Protein AF-A0A4U5PI74-F1 (afdb_monomer_lite)

Radius of gyration: 20.32 Å; chains: 1; bounding box: 25×35×67 Å

pLDDT: mean 75.44, std 13.15, range [41.44, 87.94]

Sequence (74 aa):
MKTLTFLCLLCVIATLGYAGCGTATICNFGCCPFPFATCCKGWKACCPHGMTCDGIAKKCFNTEKFEAVDMFFA

Organism: Steinernema carpocapsae (NCBI:txid34508)

Structure (mmCIF, N/CA/C/O backbone):
data_AF-A0A4U5PI74-F1
#
_entry.id   AF-A0A4U5PI74-F1
#
loop_
_atom_site.group_PDB
_atom_site.id
_atom_site.type_symbol
_atom_site.label_atom_id
_atom_site.label_alt_id
_atom_site.label_comp_id
_atom_site.label_asym_id
_atom_site.label_entity_id
_atom_site.label_seq_id
_atom_site.pdbx_PDB_ins_code
_atom_site.Cartn_x
_atom_site.Cartn_y
_atom_site.Cartn_z
_atom_site.occupancy
_atom_site.B_iso_or_equiv
_atom_site.auth_seq_id
_atom_site.auth_comp_id
_atom_site.auth_asym_id
_atom_site.auth_atom_id
_atom_site.pdbx_PDB_model_num
ATOM 1 N N . MET A 1 1 ? -11.700 -9.325 43.035 1.00 62.84 1 MET A N 1
ATOM 2 C CA . MET A 1 1 ? -12.019 -7.982 42.489 1.00 62.84 1 MET A CA 1
ATOM 3 C C . MET A 1 1 ? -11.116 -7.586 41.315 1.00 62.84 1 MET A C 1
ATOM 5 O O . MET A 1 1 ? -11.636 -7.101 40.328 1.00 62.84 1 MET A O 1
ATOM 9 N N . LYS A 1 2 ? -9.796 -7.835 41.374 1.00 71.62 2 LYS A N 1
ATOM 10 C CA . LYS A 1 2 ? -8.813 -7.460 40.330 1.00 71.62 2 LYS A CA 1
ATOM 11 C C . LYS A 1 2 ? -8.972 -8.184 38.978 1.00 71.62 2 LYS A C 1
ATOM 13 O O . LYS A 1 2 ? -8.689 -7.602 37.940 1.00 71.62 2 LYS A O 1
ATOM 18 N N . THR A 1 3 ? -9.455 -9.427 38.978 1.00 75.88 3 THR A N 1
ATOM 19 C CA . THR A 1 3 ? -9.591 -10.268 37.771 1.00 75.88 3 THR A CA 1
ATOM 20 C C . THR A 1 3 ? -10.553 -9.681 36.736 1.00 75.88 3 THR A C 1
ATOM 22 O O . THR A 1 3 ? -10.291 -9.753 35.541 1.00 75.88 3 THR A O 1
ATOM 25 N N . LEU A 1 4 ? -11.636 -9.042 37.193 1.00 80.25 4 LEU A N 1
ATOM 26 C CA . LEU A 1 4 ? -12.633 -8.413 36.321 1.00 80.25 4 LEU A CA 1
ATOM 27 C C . LEU A 1 4 ? -12.079 -7.146 35.650 1.00 80.25 4 LEU A C 1
ATOM 29 O O . LEU A 1 4 ? -12.358 -6.884 34.484 1.00 80.25 4 LEU A O 1
ATOM 33 N N . THR A 1 5 ? -11.243 -6.392 36.368 1.00 83.25 5 THR A N 1
ATOM 34 C CA . THR A 1 5 ? -10.582 -5.188 35.852 1.00 83.25 5 THR A CA 1
ATOM 35 C C . THR A 1 5 ? -9.570 -5.531 34.758 1.00 83.25 5 THR A C 1
ATOM 37 O O . THR A 1 5 ? -9.535 -4.855 33.735 1.00 83.25 5 THR A O 1
ATOM 40 N N . PHE A 1 6 ? -8.802 -6.616 34.927 1.00 86.81 6 PHE A N 1
ATOM 41 C CA . PHE A 1 6 ? -7.886 -7.126 33.899 1.00 86.81 6 PHE A CA 1
ATOM 42 C C . PHE A 1 6 ? -8.620 -7.619 32.649 1.00 86.81 6 PHE A C 1
ATOM 44 O O . PHE A 1 6 ? -8.195 -7.310 31.538 1.00 86.81 6 PHE A O 1
ATOM 51 N N . LEU A 1 7 ? -9.736 -8.336 32.820 1.00 87.75 7 LEU A N 1
ATOM 52 C CA . LEU A 1 7 ? -10.560 -8.788 31.696 1.00 87.75 7 LEU A CA 1
ATOM 53 C C . LEU A 1 7 ? -11.085 -7.601 30.875 1.00 87.75 7 LEU A C 1
ATOM 55 O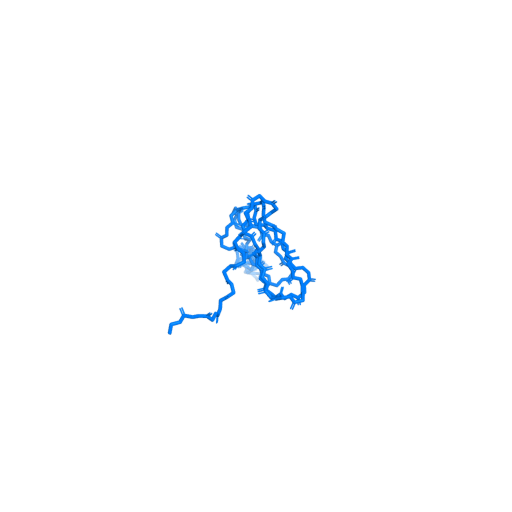 O . LEU A 1 7 ? -11.022 -7.609 29.651 1.00 87.75 7 LEU A O 1
ATOM 59 N N . CYS A 1 8 ? -11.553 -6.557 31.563 1.00 84.62 8 CYS A N 1
ATOM 60 C CA . CYS A 1 8 ? -12.067 -5.346 30.932 1.00 84.62 8 CYS A CA 1
ATOM 61 C C . CYS A 1 8 ? -10.971 -4.607 30.146 1.00 84.62 8 CYS A C 1
ATOM 63 O O . CYS A 1 8 ? -11.187 -4.205 29.007 1.00 84.62 8 CYS A O 1
ATOM 65 N N . LEU A 1 9 ? -9.765 -4.502 30.715 1.00 86.62 9 LEU A N 1
ATOM 66 C CA . LEU A 1 9 ? -8.605 -3.899 30.056 1.00 86.62 9 LEU A CA 1
ATOM 67 C C . LEU A 1 9 ? -8.221 -4.663 28.782 1.00 86.62 9 LEU A C 1
ATOM 69 O O . LEU A 1 9 ? -8.080 -4.046 27.734 1.00 86.62 9 LEU A O 1
ATOM 73 N N . LEU A 1 10 ? -8.134 -5.996 28.837 1.00 86.19 10 LEU A N 1
ATOM 74 C CA . LEU A 1 10 ? -7.860 -6.835 27.662 1.00 86.19 10 LEU A CA 1
ATOM 75 C C . LEU A 1 10 ? -8.911 -6.662 26.559 1.00 86.19 10 LEU A C 1
ATOM 77 O O . LEU A 1 10 ? -8.542 -6.529 25.394 1.00 86.19 10 LEU A O 1
ATOM 81 N N . CYS A 1 11 ? -10.196 -6.592 26.915 1.00 83.56 11 CYS A N 1
ATOM 82 C CA . CYS A 1 11 ? -11.266 -6.316 25.957 1.00 83.56 11 CYS A CA 1
ATOM 83 C C . CYS A 1 11 ? -11.116 -4.939 25.297 1.00 83.56 11 CYS A C 1
ATOM 85 O O . CYS A 1 11 ? -11.289 -4.828 24.089 1.00 83.56 11 CYS A O 1
ATOM 87 N N . VAL A 1 12 ? -10.761 -3.901 26.060 1.00 82.81 12 VAL A N 1
ATOM 88 C CA . VAL A 1 12 ? -10.553 -2.541 25.532 1.00 82.81 12 VAL A CA 1
ATOM 89 C C . VAL A 1 12 ? -9.342 -2.483 24.595 1.00 82.81 12 VAL A C 1
ATOM 91 O O . VAL A 1 12 ? -9.399 -1.858 23.541 1.00 82.81 12 VAL A O 1
ATOM 94 N N . ILE A 1 13 ? -8.253 -3.181 24.923 1.00 82.12 13 ILE A N 1
ATOM 95 C CA . ILE A 1 13 ? -7.069 -3.250 24.053 1.00 82.12 13 ILE A CA 1
ATOM 96 C C . ILE A 1 13 ? -7.403 -4.015 22.759 1.00 82.12 13 ILE A C 1
ATOM 98 O O . ILE A 1 13 ? -6.995 -3.613 21.669 1.00 82.12 13 ILE A O 1
ATOM 102 N N . ALA A 1 14 ? -8.198 -5.084 22.867 1.00 75.44 14 ALA A N 1
ATOM 103 C CA . ALA A 1 14 ? -8.658 -5.866 21.726 1.00 75.44 14 ALA A CA 1
ATOM 104 C C . ALA A 1 14 ? -9.647 -5.110 20.827 1.00 75.44 14 ALA A C 1
ATOM 106 O O . ALA A 1 14 ? -9.727 -5.429 19.653 1.00 75.44 14 ALA A O 1
ATOM 107 N N . THR A 1 15 ? -10.382 -4.110 21.316 1.00 70.19 15 THR A N 1
ATOM 108 C CA . THR A 1 15 ? -11.280 -3.300 20.471 1.00 70.19 15 THR A CA 1
ATOM 109 C C . THR A 1 15 ? -10.598 -2.063 19.884 1.00 70.19 15 THR A C 1
ATOM 111 O O . THR A 1 15 ? -10.990 -1.611 18.812 1.00 70.19 15 THR A O 1
ATOM 114 N N . LEU A 1 16 ? -9.542 -1.549 20.524 1.00 67.94 16 LEU A N 1
ATOM 115 C CA . LEU A 1 16 ? -8.732 -0.430 20.021 1.00 67.94 16 LEU A CA 1
ATOM 116 C C . LEU A 1 16 ? -7.677 -0.857 18.981 1.00 67.94 16 LEU A C 1
ATOM 118 O O . LEU A 1 16 ? -7.216 -0.028 18.200 1.00 67.94 16 LEU A O 1
ATOM 122 N N . GLY A 1 17 ? -7.284 -2.135 18.962 1.00 61.47 17 GLY A N 1
ATOM 123 C CA . GLY A 1 17 ? -6.199 -2.653 18.115 1.00 61.47 17 GLY A CA 1
ATOM 124 C C . GLY A 1 17 ? -6.574 -3.027 16.676 1.00 61.47 17 GLY A C 1
ATOM 125 O O . GLY A 1 17 ? -5.685 -3.325 15.882 1.00 61.47 17 GLY A O 1
ATOM 126 N N . TYR A 1 18 ? -7.857 -3.011 16.307 1.00 63.75 18 TYR A N 1
ATOM 127 C CA . TYR A 1 18 ? -8.318 -3.415 14.971 1.00 63.75 18 TYR A CA 1
ATOM 128 C C . TYR A 1 18 ? -8.602 -2.190 14.105 1.00 63.75 18 TYR A C 1
ATOM 130 O O . TYR A 1 18 ? -9.703 -2.008 13.588 1.00 63.75 18 TYR A O 1
ATOM 138 N N . ALA A 1 19 ? -7.592 -1.345 13.901 1.00 66.75 19 ALA A N 1
ATOM 139 C CA . ALA A 1 19 ? -7.600 -0.415 12.776 1.00 66.75 19 ALA A CA 1
ATOM 140 C C . ALA A 1 19 ? -7.339 -1.210 11.483 1.00 66.75 19 ALA A C 1
ATOM 142 O O . ALA A 1 19 ? -6.269 -1.142 10.881 1.00 66.75 19 ALA A O 1
ATOM 143 N N . GLY A 1 20 ? -8.305 -2.047 11.102 1.00 71.81 20 GLY A N 1
ATOM 144 C CA . GLY A 1 20 ? -8.303 -2.734 9.820 1.00 71.81 20 GLY A CA 1
ATOM 145 C C . GLY A 1 20 ? -8.554 -1.727 8.703 1.00 71.81 20 GLY A C 1
ATOM 146 O O . GLY A 1 20 ? -9.391 -0.833 8.832 1.00 71.81 20 GLY A O 1
ATOM 147 N N . CYS A 1 21 ? -7.843 -1.864 7.589 1.00 74.56 21 CYS A N 1
ATOM 148 C CA . CYS A 1 21 ? -8.186 -1.143 6.371 1.00 74.56 21 CYS A CA 1
ATOM 149 C C . CYS A 1 21 ? -9.537 -1.690 5.881 1.00 74.56 21 CYS A C 1
ATOM 151 O O . CYS A 1 21 ? -9.553 -2.754 5.282 1.00 74.56 21 CYS A O 1
ATOM 153 N N . GLY A 1 22 ? -10.657 -1.024 6.193 1.00 81.69 22 GLY A N 1
ATOM 154 C CA . GLY A 1 22 ? -12.022 -1.543 5.991 1.00 81.69 22 GLY A CA 1
ATOM 155 C C . GLY A 1 22 ? -12.257 -2.245 4.643 1.00 81.69 22 GLY A C 1
ATOM 156 O O . GLY A 1 22 ? -12.185 -3.464 4.557 1.00 81.69 22 GLY A O 1
ATOM 157 N N . THR A 1 23 ? -12.543 -1.483 3.584 1.00 76.75 23 THR A N 1
ATOM 158 C CA . THR A 1 23 ? -12.623 -1.984 2.189 1.00 76.75 23 THR A CA 1
ATOM 159 C C . THR A 1 23 ? -11.365 -1.671 1.374 1.00 76.75 23 THR A C 1
ATOM 161 O O . THR A 1 23 ? -11.286 -1.941 0.176 1.00 76.75 23 THR A O 1
ATOM 164 N N . ALA A 1 24 ? -10.387 -1.051 2.023 1.00 80.81 24 ALA A N 1
ATOM 165 C CA . ALA A 1 24 ? -9.143 -0.612 1.425 1.00 80.81 24 ALA A CA 1
ATOM 166 C C . ALA A 1 24 ? -8.169 -1.783 1.244 1.00 80.81 24 ALA A C 1
ATOM 168 O O . ALA A 1 24 ? -8.086 -2.670 2.093 1.00 80.81 24 ALA A O 1
ATOM 169 N N . THR A 1 25 ? -7.371 -1.756 0.172 1.00 82.44 25 THR A N 1
ATOM 170 C CA . THR A 1 25 ? -6.277 -2.725 0.023 1.00 82.44 25 THR A CA 1
ATOM 171 C C . THR A 1 25 ? -5.204 -2.474 1.085 1.00 82.44 25 THR A C 1
ATOM 173 O O . THR A 1 25 ? -4.775 -1.334 1.291 1.00 82.44 25 THR A O 1
ATOM 176 N N . ILE A 1 26 ? -4.744 -3.547 1.735 1.00 85.56 26 ILE A N 1
ATOM 177 C CA . ILE A 1 26 ? -3.628 -3.507 2.684 1.00 85.56 26 ILE A CA 1
ATOM 178 C C . ILE A 1 26 ? -2.316 -3.714 1.933 1.00 85.56 26 ILE A C 1
ATOM 180 O O . ILE A 1 26 ? -2.095 -4.765 1.333 1.00 85.56 26 ILE A O 1
ATOM 184 N N . CYS A 1 27 ? -1.424 -2.731 2.013 1.00 86.06 27 CYS A N 1
ATOM 185 C CA . CYS A 1 27 ? -0.053 -2.840 1.535 1.00 86.06 27 CYS A CA 1
ATOM 186 C C . CYS A 1 27 ? 0.932 -2.918 2.705 1.00 86.06 27 CYS A C 1
ATOM 188 O O . CYS A 1 27 ? 0.627 -2.529 3.829 1.00 86.06 27 CYS A O 1
ATOM 190 N N . ASN A 1 28 ? 2.170 -3.340 2.428 1.00 83.88 28 ASN A N 1
ATOM 191 C CA . ASN A 1 28 ? 3.233 -3.473 3.438 1.00 83.88 28 ASN A CA 1
ATOM 192 C C . ASN A 1 28 ? 3.563 -2.164 4.190 1.00 83.88 28 ASN A C 1
ATOM 194 O O . ASN A 1 28 ? 4.245 -2.182 5.207 1.00 83.88 28 ASN A O 1
ATOM 198 N N . PHE A 1 29 ? 3.127 -1.017 3.668 1.00 85.56 29 PHE A N 1
ATOM 199 C CA . PHE A 1 29 ? 3.349 0.298 4.267 1.00 85.56 29 PHE A CA 1
ATOM 200 C C . PHE A 1 29 ? 2.099 0.914 4.909 1.00 85.56 29 PHE A C 1
ATOM 202 O O . PHE A 1 29 ? 2.216 1.981 5.505 1.00 85.56 29 PHE A O 1
ATOM 209 N N . GLY A 1 30 ? 0.928 0.287 4.782 1.00 85.81 30 GLY A N 1
ATOM 210 C CA . GLY A 1 30 ? -0.334 0.815 5.297 1.00 85.81 30 GLY A CA 1
ATOM 211 C C . GLY A 1 30 ? -1.516 0.592 4.354 1.00 85.81 30 GLY A C 1
ATOM 212 O O . GLY A 1 30 ? -1.440 -0.187 3.402 1.00 85.81 30 GLY A O 1
ATOM 213 N N . CYS A 1 31 ? -2.616 1.288 4.637 1.00 87.12 31 CYS A N 1
ATOM 214 C CA . CYS A 1 31 ? -3.851 1.213 3.860 1.00 87.12 31 CYS A CA 1
ATOM 215 C C . CYS A 1 31 ? -3.800 2.091 2.607 1.00 87.12 31 CYS A C 1
ATOM 217 O O . CYS A 1 31 ? -3.356 3.239 2.663 1.00 87.12 31 CYS A O 1
ATOM 219 N N . CYS A 1 32 ? -4.350 1.592 1.504 1.00 86.88 32 CYS A N 1
ATOM 220 C CA . CYS A 1 32 ? -4.636 2.412 0.330 1.00 86.88 32 CYS A CA 1
ATOM 221 C C . CYS A 1 32 ? -5.958 3.184 0.481 1.00 86.88 32 CYS A C 1
ATOM 223 O O . CYS A 1 32 ? -6.907 2.647 1.044 1.00 86.88 32 CYS A O 1
ATOM 225 N N . PRO A 1 33 ? -6.086 4.396 -0.088 1.00 81.19 33 PRO A N 1
ATOM 226 C CA . PRO A 1 33 ? -7.357 5.126 -0.106 1.00 81.19 33 PRO A CA 1
ATOM 227 C C . PRO A 1 33 ? -8.384 4.536 -1.088 1.00 81.19 33 PRO A C 1
ATOM 229 O O . PRO A 1 33 ? -9.569 4.837 -0.982 1.00 81.19 33 PRO A O 1
ATOM 232 N N . PHE A 1 34 ? -7.945 3.702 -2.038 1.00 81.44 34 PHE A N 1
ATOM 233 C CA . PHE A 1 34 ? -8.812 3.087 -3.042 1.00 81.44 34 PHE A CA 1
ATOM 234 C C . PHE A 1 34 ? -9.051 1.599 -2.739 1.00 81.44 34 PHE A C 1
ATOM 236 O O . PHE A 1 34 ? -8.097 0.886 -2.395 1.00 81.44 34 PHE A O 1
ATOM 243 N N . PRO A 1 35 ? -10.291 1.106 -2.903 1.00 79.38 35 PRO A N 1
ATOM 244 C CA . PRO A 1 35 ? -10.567 -0.323 -2.883 1.00 79.38 35 PRO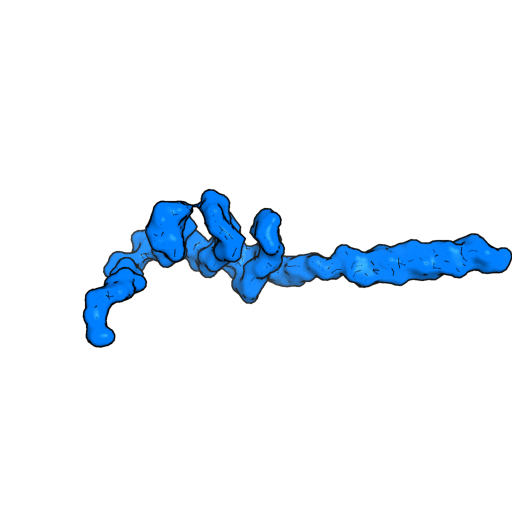 A CA 1
ATOM 245 C C . PRO A 1 35 ? -9.965 -0.979 -4.134 1.00 79.38 35 PRO A C 1
ATOM 24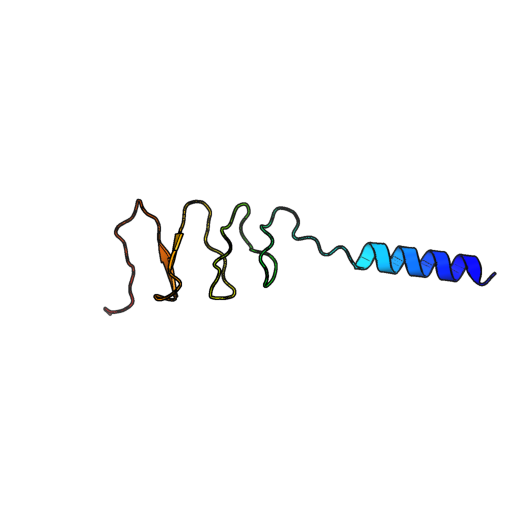7 O O . PRO A 1 35 ? -9.929 -0.371 -5.204 1.00 79.38 35 PRO A O 1
ATOM 250 N N . PHE A 1 36 ? -9.477 -2.214 -4.002 1.00 82.81 36 PHE A N 1
ATOM 251 C CA . PHE A 1 36 ? -8.853 -2.975 -5.099 1.00 82.81 36 PHE A CA 1
ATOM 252 C C . PHE A 1 36 ? -7.626 -2.297 -5.736 1.00 82.81 36 PHE A C 1
ATOM 254 O O . PHE A 1 36 ? -7.278 -2.557 -6.888 1.00 82.81 36 PHE A O 1
ATOM 261 N N . ALA A 1 37 ? -6.948 -1.428 -4.985 1.00 84.62 37 ALA A N 1
ATOM 262 C CA . ALA A 1 37 ? -5.671 -0.865 -5.395 1.00 84.62 37 ALA A CA 1
ATOM 263 C C . ALA A 1 37 ? -4.583 -1.947 -5.475 1.00 84.62 37 ALA A C 1
ATOM 265 O O . ALA A 1 37 ? -4.605 -2.913 -4.712 1.00 84.62 37 ALA A O 1
ATOM 266 N N . THR A 1 38 ? -3.598 -1.748 -6.348 1.00 86.81 38 THR A N 1
ATOM 267 C CA . THR A 1 38 ? -2.404 -2.595 -6.441 1.00 86.81 38 THR A CA 1
ATOM 268 C C . THR A 1 38 ? -1.273 -2.008 -5.599 1.00 86.81 38 THR A C 1
ATOM 270 O O . THR A 1 38 ? -0.942 -0.825 -5.714 1.00 86.81 38 THR A O 1
ATOM 273 N N . CYS A 1 39 ? -0.664 -2.839 -4.750 1.00 87.81 39 CYS A N 1
ATOM 274 C CA . CYS A 1 39 ? 0.473 -2.456 -3.916 1.00 87.81 39 CYS A CA 1
ATOM 275 C C . CYS A 1 39 ? 1.784 -2.501 -4.706 1.00 87.81 39 CYS A C 1
ATOM 277 O O . CYS A 1 39 ? 2.246 -3.577 -5.089 1.00 87.81 39 CYS A O 1
ATOM 279 N N . CYS A 1 40 ? 2.433 -1.354 -4.895 1.00 86.81 40 CYS A N 1
ATOM 280 C CA . CYS A 1 40 ? 3.697 -1.298 -5.621 1.00 86.81 40 CYS A CA 1
ATOM 281 C C . CYS A 1 40 ? 4.885 -1.693 -4.736 1.00 86.81 40 CYS A C 1
ATOM 283 O O . CYS A 1 40 ? 5.201 -1.020 -3.755 1.00 86.81 40 CYS A O 1
ATOM 285 N N . LYS A 1 41 ? 5.602 -2.756 -5.113 1.00 75.06 41 LYS A N 1
ATOM 286 C CA . LYS A 1 41 ? 6.796 -3.237 -4.404 1.00 75.06 41 LYS A CA 1
ATOM 287 C C . LYS A 1 41 ? 8.035 -2.442 -4.832 1.00 75.06 41 LYS A C 1
ATOM 289 O O . LYS A 1 41 ? 8.839 -2.900 -5.630 1.00 75.06 41 LYS A O 1
ATOM 294 N N . GLY A 1 42 ? 8.167 -1.225 -4.318 1.00 72.00 42 GLY A N 1
ATOM 295 C CA . GLY A 1 42 ? 9.353 -0.386 -4.545 1.00 72.00 42 GLY A CA 1
ATOM 296 C C . GLY A 1 42 ? 9.304 0.918 -3.761 1.00 72.00 42 GLY A C 1
ATOM 297 O O . GLY A 1 42 ? 10.289 1.345 -3.167 1.00 72.00 42 GLY A O 1
ATOM 298 N N 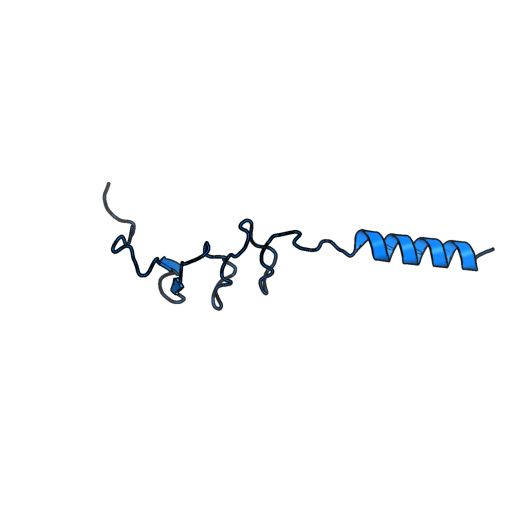. TRP A 1 43 ? 8.114 1.496 -3.665 1.00 71.94 43 TRP A N 1
ATOM 299 C CA . TRP A 1 43 ? 7.832 2.692 -2.884 1.00 71.94 43 TRP A CA 1
ATOM 300 C C . TRP A 1 43 ? 6.564 2.504 -2.050 1.00 71.94 43 TRP A C 1
ATOM 302 O O . TRP A 1 43 ? 5.803 1.557 -2.235 1.00 71.94 43 TRP A O 1
ATOM 312 N N . LYS A 1 44 ? 6.318 3.400 -1.104 1.00 79.31 44 LYS A N 1
ATOM 313 C CA . LYS A 1 44 ? 5.123 3.337 -0.259 1.00 79.31 44 LYS A CA 1
ATOM 314 C C . LYS A 1 44 ? 3.915 3.962 -0.978 1.00 79.31 44 LYS A C 1
ATOM 316 O O . LYS A 1 44 ? 3.372 4.944 -0.487 1.00 79.31 44 LYS A O 1
ATOM 321 N N . ALA A 1 45 ? 3.553 3.454 -2.164 1.00 84.62 45 ALA A N 1
ATOM 322 C CA . ALA A 1 45 ? 2.426 3.963 -2.953 1.00 84.62 45 ALA A CA 1
ATOM 323 C C . ALA A 1 45 ? 1.509 2.853 -3.493 1.00 84.62 45 ALA A C 1
ATOM 325 O O . ALA A 1 45 ? 1.927 1.710 -3.707 1.00 84.62 45 ALA A O 1
ATOM 326 N N . CYS A 1 46 ? 0.249 3.229 -3.705 1.00 87.94 46 CYS A N 1
ATOM 327 C CA . CYS A 1 46 ? -0.815 2.389 -4.244 1.00 87.94 46 CYS A CA 1
ATOM 328 C C . CYS A 1 46 ? -1.209 2.882 -5.638 1.00 87.94 46 CYS A C 1
ATOM 330 O O . CYS A 1 46 ? -1.409 4.084 -5.811 1.00 87.94 46 CYS A O 1
ATOM 332 N N . CYS A 1 47 ? -1.394 1.970 -6.591 1.00 87.19 47 CYS A N 1
ATOM 333 C CA . CYS A 1 47 ? -1.992 2.293 -7.887 1.00 87.19 47 CYS A CA 1
ATOM 334 C C . CYS A 1 47 ? -3.479 1.903 -7.917 1.00 87.19 47 CYS A C 1
ATOM 336 O O . CYS A 1 47 ? -3.843 0.895 -7.306 1.00 87.19 47 CYS A O 1
ATOM 338 N N . PRO A 1 48 ? -4.348 2.662 -8.610 1.00 86.12 48 PRO A N 1
ATOM 339 C CA . PRO A 1 48 ? -5.741 2.273 -8.804 1.00 86.12 48 PRO A CA 1
ATOM 340 C C . PRO A 1 48 ? -5.869 0.920 -9.522 1.00 86.12 48 PRO A C 1
ATOM 342 O O . PRO A 1 48 ? -4.921 0.427 -10.137 1.00 86.12 48 PRO A O 1
ATOM 345 N N . HIS A 1 49 ? -7.054 0.314 -9.438 1.00 84.25 49 HIS A N 1
ATOM 346 C CA . HIS A 1 49 ? -7.334 -0.965 -10.089 1.00 84.25 49 HIS A CA 1
ATOM 347 C C . HIS A 1 49 ? -7.071 -0.892 -11.606 1.00 84.25 49 HIS A C 1
ATOM 349 O O . HIS A 1 49 ? -7.481 0.066 -12.261 1.00 84.25 49 HIS A O 1
ATOM 355 N N . GLY A 1 50 ? -6.384 -1.898 -12.158 1.00 80.44 50 GLY A N 1
ATOM 356 C CA . GLY A 1 50 ? -6.025 -1.957 -13.584 1.00 80.44 50 GLY A CA 1
ATOM 357 C C . GLY A 1 50 ? -4.779 -1.156 -13.984 1.00 80.44 50 GLY A C 1
ATOM 358 O O . GLY A 1 50 ? -4.467 -1.072 -15.168 1.00 80.44 50 GLY A O 1
ATOM 359 N N . MET A 1 51 ? -4.049 -0.573 -13.028 1.00 84.75 51 MET A N 1
ATOM 360 C CA . MET A 1 51 ? -2.757 0.067 -13.288 1.00 84.75 51 MET A CA 1
ATOM 361 C C . MET A 1 51 ? -1.583 -0.798 -12.831 1.00 84.75 51 MET A C 1
ATOM 363 O O . MET A 1 51 ? -1.645 -1.478 -11.807 1.00 84.75 51 MET A O 1
ATOM 367 N N . THR A 1 52 ? -0.483 -0.708 -13.573 1.00 84.44 52 THR A N 1
ATOM 368 C CA . THR A 1 52 ? 0.782 -1.381 -13.273 1.00 84.44 52 THR A CA 1
ATOM 369 C C . THR A 1 52 ? 1.775 -0.387 -12.678 1.00 84.44 52 THR A C 1
ATOM 371 O O . THR A 1 52 ? 1.798 0.792 -13.035 1.00 84.44 52 THR A O 1
ATOM 374 N N . CYS A 1 53 ? 2.587 -0.860 -11.737 1.00 85.19 53 CYS A N 1
ATOM 375 C CA . CYS A 1 53 ? 3.601 -0.053 -11.073 1.00 85.19 53 CYS A CA 1
ATOM 376 C C . CYS A 1 53 ? 4.908 -0.050 -11.870 1.00 85.19 53 CYS A C 1
ATOM 378 O O . CYS A 1 53 ? 5.487 -1.112 -12.096 1.00 85.19 53 CYS A O 1
ATOM 380 N N . ASP A 1 54 ? 5.420 1.134 -12.195 1.00 83.06 54 ASP A N 1
ATOM 381 C CA . ASP A 1 54 ? 6.801 1.315 -12.632 1.00 83.06 54 ASP A CA 1
ATOM 382 C C . ASP A 1 54 ? 7.683 1.642 -11.418 1.00 83.06 54 ASP A C 1
ATOM 384 O O . ASP A 1 54 ? 7.614 2.729 -10.833 1.00 83.06 54 ASP A O 1
ATOM 388 N N . GLY A 1 55 ? 8.509 0.670 -11.018 1.00 78.44 55 GLY A N 1
ATOM 389 C CA . GLY A 1 55 ? 9.438 0.811 -9.896 1.00 78.44 55 GLY A CA 1
ATOM 390 C C . GLY A 1 55 ? 10.614 1.755 -10.170 1.00 78.44 55 GLY A C 1
ATOM 391 O O . GLY A 1 55 ? 11.217 2.246 -9.215 1.00 78.44 55 GLY A O 1
ATOM 392 N N . ILE A 1 56 ? 10.930 2.021 -11.441 1.00 78.38 56 ILE A N 1
ATOM 393 C CA . ILE A 1 56 ? 12.016 2.912 -11.863 1.00 78.38 56 ILE A CA 1
ATOM 394 C C . ILE A 1 56 ? 11.480 4.336 -11.957 1.00 78.38 56 ILE A C 1
ATOM 396 O O . ILE A 1 56 ? 11.983 5.237 -11.284 1.00 78.38 56 ILE A O 1
ATOM 400 N N . ALA A 1 57 ? 10.439 4.525 -12.770 1.00 78.81 57 ALA A N 1
ATOM 401 C CA . ALA A 1 57 ? 9.949 5.847 -13.128 1.00 78.81 57 ALA A CA 1
ATOM 402 C C . ALA A 1 57 ? 9.200 6.533 -12.004 1.00 78.81 57 ALA A C 1
ATOM 404 O O . ALA A 1 57 ? 8.946 7.733 -12.132 1.00 78.81 57 ALA A O 1
ATOM 405 N N . LYS A 1 58 ? 8.836 5.819 -10.923 1.00 79.31 58 LYS A N 1
ATOM 406 C CA . LYS A 1 58 ? 8.086 6.482 -9.872 1.00 79.31 58 LYS A CA 1
ATOM 407 C C . LYS A 1 58 ? 6.584 6.607 -10.110 1.00 79.31 58 LYS A C 1
ATOM 409 O O . LYS A 1 58 ? 6.054 7.685 -9.826 1.00 79.31 58 LYS A O 1
ATOM 414 N N . LYS A 1 59 ? 5.941 5.698 -10.864 1.00 81.69 59 LYS A N 1
ATOM 415 C CA . LYS A 1 59 ? 4.622 5.982 -11.483 1.00 81.69 59 LYS A CA 1
ATOM 416 C C . LYS A 1 59 ? 3.712 4.763 -11.644 1.00 81.69 59 LYS A C 1
ATOM 418 O O . LYS A 1 59 ? 4.159 3.620 -11.634 1.00 81.69 59 LYS A O 1
ATOM 423 N N . CYS A 1 60 ? 2.419 5.043 -11.801 1.00 85.75 60 CYS A N 1
ATOM 424 C CA . CYS A 1 60 ? 1.403 4.081 -12.220 1.00 85.75 60 CYS A CA 1
ATOM 425 C C . CYS A 1 60 ? 1.117 4.294 -13.707 1.00 85.75 60 CYS A C 1
ATOM 427 O O . CYS A 1 60 ? 0.836 5.423 -14.106 1.00 85.75 60 CYS A O 1
ATOM 429 N N . PHE A 1 61 ? 1.148 3.236 -14.510 1.00 81.88 61 PHE A N 1
ATOM 430 C CA . PHE A 1 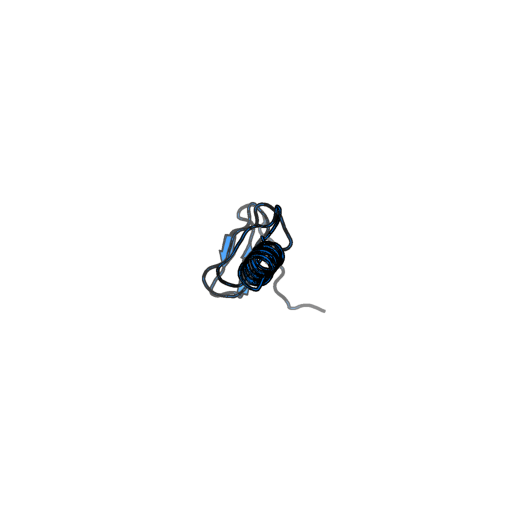61 ? 0.780 3.296 -15.922 1.00 81.88 61 PHE A CA 1
ATOM 431 C C . PHE A 1 61 ? -0.361 2.326 -16.213 1.00 81.88 61 PHE A C 1
ATOM 433 O O . PHE A 1 61 ? -0.460 1.252 -15.617 1.00 81.88 61 PHE A O 1
ATOM 440 N N . ASN A 1 62 ? -1.251 2.723 -17.117 1.00 78.25 62 ASN A N 1
ATOM 441 C CA . ASN A 1 62 ? -2.293 1.849 -17.630 1.00 78.25 62 ASN A CA 1
ATOM 442 C C . ASN A 1 62 ? -1.789 1.255 -18.951 1.00 78.25 62 ASN A C 1
ATOM 444 O O . ASN A 1 62 ? -1.369 1.994 -19.838 1.00 78.25 62 ASN A O 1
ATOM 448 N N . THR A 1 63 ? -1.834 -0.067 -19.089 1.00 62.75 63 THR A N 1
ATOM 449 C CA . THR A 1 63 ? -1.478 -0.779 -20.328 1.00 62.75 63 THR A CA 1
ATOM 450 C C . THR A 1 63 ? -2.351 -0.395 -21.533 1.00 62.75 63 THR A C 1
ATOM 452 O O . THR A 1 63 ? -1.998 -0.716 -22.661 1.00 62.75 63 THR A O 1
ATOM 455 N N . GLU A 1 64 ? -3.449 0.331 -21.311 1.00 59.81 64 GLU A N 1
ATOM 456 C CA . GLU A 1 64 ? -4.424 0.781 -22.310 1.00 59.81 64 GLU A CA 1
ATOM 457 C C . GLU A 1 64 ? -4.342 2.289 -22.613 1.00 59.81 64 GLU A C 1
ATOM 459 O O . GLU A 1 64 ? -5.078 2.788 -23.464 1.00 59.81 64 GLU A O 1
ATOM 464 N N . LYS A 1 65 ? -3.447 3.043 -21.954 1.00 50.78 65 LYS A N 1
ATOM 465 C CA . LYS A 1 65 ? -3.297 4.484 -22.201 1.00 50.78 65 LYS A CA 1
ATOM 466 C C . LYS A 1 65 ? -1.835 4.861 -22.395 1.00 50.78 65 LYS A C 1
ATOM 468 O O . LYS A 1 65 ? -1.063 4.967 -21.446 1.00 50.78 65 LYS A O 1
ATOM 473 N N . PHE A 1 66 ? -1.492 5.126 -23.650 1.00 49.19 66 PHE A N 1
ATOM 474 C CA . PHE A 1 66 ? -0.258 5.776 -24.080 1.00 49.19 66 PHE A CA 1
ATOM 475 C C . PHE A 1 66 ? -0.263 7.265 -23.673 1.00 49.19 66 PHE A C 1
ATOM 477 O O . PHE A 1 66 ? -0.149 8.145 -24.513 1.00 49.19 66 PHE A O 1
ATOM 484 N N . GLU A 1 67 ? -0.448 7.572 -22.389 1.00 44.56 67 GLU A N 1
ATOM 485 C CA . GLU A 1 67 ? -0.259 8.923 -21.851 1.00 44.56 67 GLU A CA 1
ATOM 486 C C . GLU A 1 67 ? 0.579 8.841 -20.580 1.00 44.56 67 GLU A C 1
ATOM 488 O O . GLU A 1 67 ? 0.122 8.990 -19.446 1.00 44.56 67 GLU A O 1
ATOM 493 N N . ALA A 1 68 ? 1.859 8.593 -20.831 1.00 46.88 68 ALA A N 1
ATOM 494 C CA . ALA A 1 68 ? 2.960 9.183 -20.099 1.00 46.88 68 ALA A CA 1
ATOM 495 C C . ALA A 1 68 ? 2.755 10.710 -20.003 1.00 46.88 68 ALA A C 1
ATOM 497 O O . ALA A 1 68 ? 3.259 11.478 -20.818 1.00 46.88 68 ALA A O 1
ATOM 498 N N . VAL A 1 69 ? 1.969 11.175 -19.028 1.00 45.00 69 VAL A N 1
ATOM 499 C CA . VAL A 1 69 ? 2.039 12.569 -18.568 1.00 45.00 69 VAL A CA 1
ATOM 500 C C . VAL A 1 69 ? 3.291 12.714 -17.697 1.00 45.00 69 VAL A C 1
ATOM 502 O O . VAL A 1 69 ? 3.267 12.719 -16.463 1.00 45.00 69 VAL A O 1
ATOM 505 N N . ASP A 1 70 ? 4.428 12.768 -18.383 1.00 44.69 70 ASP A N 1
ATOM 506 C CA . ASP A 1 70 ? 5.717 13.251 -17.901 1.00 44.69 70 ASP A CA 1
ATOM 507 C C . ASP A 1 70 ? 5.821 14.734 -18.317 1.00 44.69 70 ASP A C 1
ATOM 509 O O . ASP A 1 70 ? 5.984 15.073 -19.479 1.00 44.69 70 ASP A O 1
ATOM 513 N N . MET A 1 71 ? 5.461 15.660 -17.427 1.00 54.34 71 MET A N 1
ATOM 514 C CA . MET A 1 71 ? 6.386 16.404 -16.555 1.00 54.34 71 MET A CA 1
ATOM 515 C C . MET A 1 71 ? 7.207 17.550 -17.172 1.00 54.34 71 MET A C 1
ATOM 517 O O . MET A 1 71 ? 7.932 18.172 -16.410 1.00 54.34 71 MET A O 1
ATOM 521 N N . PHE A 1 72 ? 7.093 17.922 -18.447 1.00 49.47 72 PHE A N 1
ATOM 522 C CA . PHE A 1 72 ? 7.799 19.120 -18.944 1.00 49.47 72 PHE A CA 1
ATOM 523 C C . PHE A 1 72 ? 7.096 19.723 -20.166 1.00 49.47 72 PHE A C 1
ATOM 525 O O . PHE A 1 72 ? 7.311 19.223 -21.254 1.00 49.47 72 PHE A O 1
ATOM 532 N N . PHE A 1 7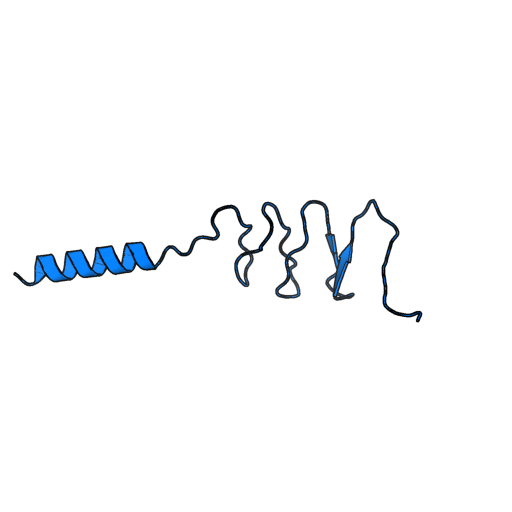3 ? 6.253 20.749 -20.001 1.00 41.44 73 PHE A N 1
ATOM 533 C CA . PHE A 1 73 ? 6.069 21.888 -20.929 1.00 41.44 73 PHE A CA 1
ATOM 534 C C . PHE A 1 73 ? 4.908 22.771 -20.440 1.00 41.44 73 PHE A C 1
ATOM 536 O O . PHE A 1 73 ? 3.748 22.520 -20.763 1.00 41.44 73 PHE A O 1
ATOM 543 N N . ALA A 1 74 ? 5.248 23.776 -19.632 1.00 44.94 74 ALA A N 1
ATOM 544 C CA . ALA A 1 74 ? 4.765 25.162 -19.678 1.00 44.94 74 ALA A CA 1
ATOM 545 C C . ALA A 1 74 ? 5.471 25.940 -18.562 1.00 44.94 74 ALA A C 1
ATOM 547 O O . ALA A 1 74 ? 5.284 25.567 -17.382 1.00 44.94 74 ALA A O 1
#

Secondary structure (DSSP, 8-state):
-HHHHHHHHHHHHHHHS----SSSPEETTEE-SSTT-EE-BTBS-EEPTTPEEETTTTEEE-TT------S---

InterPro domains:
  IPR000118 Granulin [PF00396] (24-60)
  IPR000118 Granulin [SM00277] (21-60)
  IPR037277 Granulin superfamily [G3DSA:2.10.25.160] (14-71)

Foldseek 3Di:
DVVVVVVVVVVVCVVVVPPDLDQFDAEPLGTDPEHCWDHDPQDRDTHHHQWDDDNPPRDTDHPPDPDPPDDDDD